Protein AF-A0A9D7TSR1-F1 (afdb_monomer_lite)

Structure (mmCIF, N/CA/C/O backbone):
data_AF-A0A9D7TSR1-F1
#
_entry.id   AF-A0A9D7TSR1-F1
#
loop_
_atom_site.group_PDB
_atom_site.id
_atom_site.type_symbol
_atom_site.label_atom_id
_atom_site.label_alt_id
_atom_site.label_comp_id
_atom_site.label_asym_id
_atom_site.label_entity_id
_atom_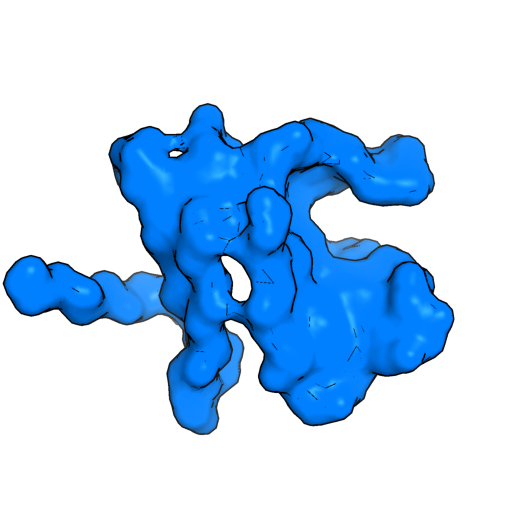site.label_seq_id
_atom_site.pdbx_PDB_ins_code
_atom_site.Cartn_x
_atom_site.Cartn_y
_atom_site.Cartn_z
_atom_site.occupancy
_atom_site.B_iso_or_equiv
_atom_site.auth_seq_id
_atom_site.auth_comp_id
_atom_site.auth_asym_id
_atom_site.auth_atom_id
_atom_site.pdbx_PDB_model_num
ATOM 1 N N . MET A 1 1 ? -6.705 -4.004 -11.599 1.00 70.25 1 MET A N 1
ATOM 2 C CA . MET A 1 1 ? -6.988 -3.508 -10.237 1.00 70.25 1 MET A CA 1
ATOM 3 C C . MET A 1 1 ? -7.491 -4.704 -9.459 1.00 70.25 1 MET A C 1
ATOM 5 O O . MET A 1 1 ? -8.280 -5.455 -10.018 1.00 70.25 1 MET A O 1
ATOM 9 N N . THR A 1 2 ? -6.965 -4.923 -8.263 1.00 78.56 2 THR A N 1
ATOM 10 C CA . THR A 1 2 ? -7.279 -6.050 -7.381 1.00 78.56 2 THR A CA 1
ATOM 11 C C . THR A 1 2 ? -7.597 -5.507 -5.999 1.00 78.56 2 THR A C 1
ATOM 13 O O . THR A 1 2 ? -7.077 -4.454 -5.618 1.00 78.56 2 THR A O 1
ATOM 16 N N . SER A 1 3 ? -8.416 -6.225 -5.244 1.00 83.44 3 SER A N 1
ATOM 17 C CA . SER A 1 3 ? -8.699 -5.866 -3.865 1.00 83.44 3 SER A CA 1
ATOM 18 C C . SER A 1 3 ? -8.928 -7.084 -2.984 1.00 83.44 3 SER A C 1
ATOM 20 O O . SER A 1 3 ? -9.174 -8.186 -3.478 1.00 83.44 3 SER A O 1
ATOM 22 N N . THR A 1 4 ? -8.770 -6.895 -1.677 1.00 83.25 4 THR A N 1
ATOM 23 C CA . THR A 1 4 ? -9.017 -7.931 -0.675 1.00 83.25 4 THR A CA 1
ATOM 24 C C . THR A 1 4 ? -9.494 -7.306 0.631 1.00 83.25 4 THR A C 1
ATOM 26 O O . THR A 1 4 ? -9.023 -6.239 1.024 1.00 83.25 4 THR A O 1
ATOM 29 N N . ILE A 1 5 ? -10.447 -7.952 1.295 1.00 83.31 5 ILE A N 1
ATOM 30 C CA . ILE A 1 5 ? -11.095 -7.433 2.504 1.00 83.31 5 ILE A CA 1
ATOM 31 C C . ILE A 1 5 ? -10.358 -7.970 3.736 1.00 83.31 5 ILE A C 1
ATOM 33 O O . ILE A 1 5 ? -10.141 -9.176 3.853 1.00 83.31 5 ILE A O 1
ATOM 37 N N . GLN A 1 6 ? -10.022 -7.089 4.678 1.00 77.19 6 GLN A N 1
ATOM 38 C CA . GLN A 1 6 ? -9.533 -7.436 6.013 1.00 77.19 6 GLN A CA 1
ATOM 39 C C . GLN A 1 6 ? -10.450 -6.792 7.047 1.00 77.19 6 GLN A C 1
ATOM 41 O O . GLN A 1 6 ? -10.373 -5.586 7.230 1.00 77.19 6 GLN A O 1
ATOM 46 N N . GLY A 1 7 ? -11.277 -7.575 7.743 1.00 80.44 7 GLY A N 1
ATOM 47 C CA . GLY A 1 7 ? -12.036 -7.104 8.910 1.00 80.44 7 GLY A CA 1
ATOM 48 C C . GLY A 1 7 ? -12.747 -5.755 8.716 1.00 80.44 7 GLY A C 1
ATOM 49 O O . GLY A 1 7 ? -13.836 -5.696 8.152 1.00 80.44 7 GLY A O 1
ATOM 50 N N . ASP A 1 8 ? -12.127 -4.690 9.222 1.00 81.81 8 ASP A N 1
ATOM 51 C CA . ASP A 1 8 ? -12.575 -3.292 9.245 1.00 81.81 8 ASP A CA 1
ATOM 52 C C . ASP A 1 8 ? -12.259 -2.475 7.972 1.00 81.81 8 ASP A C 1
ATOM 54 O O . ASP A 1 8 ? -12.594 -1.286 7.907 1.00 81.81 8 ASP A O 1
ATOM 58 N N . GLY A 1 9 ? -11.640 -3.074 6.954 1.00 86.81 9 GLY A N 1
ATOM 59 C CA . GLY A 1 9 ? -11.232 -2.374 5.739 1.00 86.81 9 GLY A CA 1
ATOM 60 C C . GLY A 1 9 ? -10.942 -3.259 4.527 1.00 86.81 9 GLY A C 1
ATOM 61 O O . GLY A 1 9 ? -11.109 -4.477 4.534 1.00 86.81 9 GLY A O 1
ATOM 62 N N . GLU A 1 10 ? -10.502 -2.615 3.452 1.00 90.12 10 GLU A N 1
ATOM 63 C CA . GLU A 1 10 ? -10.160 -3.235 2.172 1.00 90.12 10 GLU A CA 1
ATOM 64 C C . GLU A 1 10 ? -8.784 -2.750 1.712 1.00 90.12 10 GLU A C 1
ATOM 66 O O . GLU A 1 10 ? -8.494 -1.554 1.727 1.00 90.12 10 GLU A O 1
ATOM 71 N N . TYR A 1 11 ? -7.932 -3.669 1.271 1.00 88.62 11 TYR A N 1
ATOM 72 C CA . TYR A 1 11 ? -6.675 -3.334 0.618 1.00 88.62 11 TYR A CA 1
ATOM 73 C C . TYR A 1 11 ? -6.855 -3.301 -0.890 1.00 88.62 11 TYR A C 1
ATOM 75 O O . TYR A 1 11 ? -7.408 -4.225 -1.487 1.00 88.62 11 TYR A O 1
ATOM 83 N N . LEU A 1 12 ? -6.330 -2.249 -1.507 1.00 89.56 12 LEU A N 1
ATOM 84 C CA . LEU A 1 12 ? -6.377 -2.010 -2.940 1.00 89.56 12 LEU A CA 1
ATOM 85 C C . LEU A 1 12 ? -4.984 -2.125 -3.546 1.00 89.56 12 LEU A C 1
ATOM 87 O O . LEU A 1 12 ? -4.036 -1.505 -3.065 1.00 89.56 12 LEU A O 1
ATOM 91 N N . GLY A 1 13 ? -4.893 -2.860 -4.652 1.00 88.69 13 GLY A N 1
ATOM 92 C CA . GLY A 1 13 ? -3.718 -2.956 -5.509 1.00 88.69 13 GLY A CA 1
ATOM 93 C C . GLY A 1 13 ? -4.054 -2.579 -6.953 1.00 88.69 13 GLY A C 1
ATOM 94 O O . GLY A 1 13 ? -5.073 -3.001 -7.509 1.00 88.69 13 GLY A O 1
ATOM 95 N N . GLY A 1 14 ? -3.225 -1.779 -7.617 1.00 86.50 14 GLY A N 1
ATOM 96 C CA . GLY A 1 14 ? -3.511 -1.390 -8.998 1.00 86.50 14 GLY A CA 1
ATOM 97 C C . GLY A 1 14 ? -2.419 -0.591 -9.687 1.00 86.50 14 GLY A C 1
ATOM 98 O O . GLY A 1 14 ? -1.284 -0.550 -9.238 1.00 86.50 14 GLY A O 1
ATOM 99 N N . ASN A 1 15 ? -2.754 0.003 -10.837 1.00 89.38 15 ASN A N 1
ATOM 100 C CA . ASN A 1 15 ? -1.903 0.944 -11.570 1.00 89.38 15 ASN A CA 1
ATOM 101 C C . ASN A 1 15 ? -2.350 2.380 -11.254 1.00 89.38 15 ASN A C 1
ATOM 103 O O . ASN A 1 15 ? -2.978 3.035 -12.079 1.00 89.38 15 ASN A O 1
ATOM 107 N N . PHE A 1 16 ? -2.107 2.819 -10.021 1.00 91.06 16 PHE A N 1
ATOM 108 C CA . PHE A 1 16 ? -2.373 4.183 -9.571 1.00 91.06 16 PHE A CA 1
ATOM 109 C C . PHE A 1 16 ? -1.163 4.732 -8.812 1.00 91.06 16 PHE A C 1
ATOM 111 O O . PHE A 1 16 ? -0.368 3.972 -8.261 1.00 91.06 16 PHE A O 1
ATOM 118 N N . THR A 1 17 ? -1.021 6.052 -8.808 1.00 91.69 17 THR A N 1
ATOM 119 C CA . THR A 1 17 ? -0.007 6.789 -8.031 1.00 91.69 17 THR A CA 1
ATOM 120 C C . THR A 1 17 ? -0.641 7.789 -7.063 1.00 91.69 17 THR A C 1
ATOM 122 O O . THR A 1 17 ? 0.043 8.397 -6.242 1.00 91.69 17 THR A O 1
ATOM 125 N N . SER A 1 18 ? -1.964 7.942 -7.116 1.00 90.94 18 SER A N 1
ATOM 126 C CA . SER A 1 18 ? -2.740 8.736 -6.176 1.00 90.94 18 SER A CA 1
ATOM 127 C C . SER A 1 18 ? -4.131 8.144 -5.979 1.00 90.94 18 SER A C 1
ATOM 129 O O . SER A 1 18 ? -4.671 7.466 -6.857 1.00 90.94 18 SER A O 1
ATOM 131 N N . LEU A 1 19 ? -4.704 8.404 -4.808 1.00 90.50 19 LEU A N 1
ATOM 132 C CA . LEU A 1 19 ? -6.080 8.072 -4.464 1.00 90.50 19 LEU A CA 1
ATOM 133 C C . LEU A 1 19 ? -6.647 9.222 -3.631 1.00 90.50 19 LEU A C 1
ATOM 135 O O . LE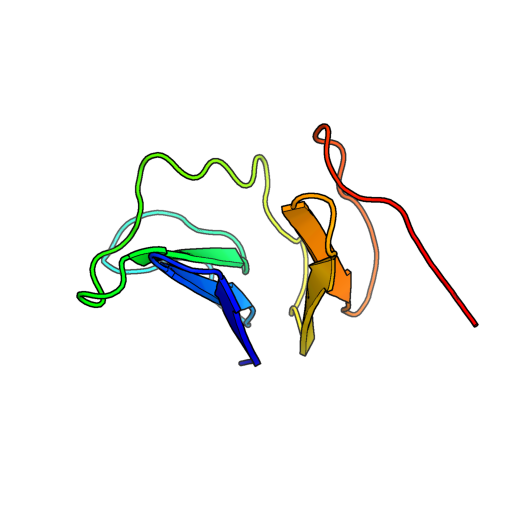U A 1 19 ? -6.019 9.639 -2.663 1.00 90.50 19 LEU A O 1
ATOM 139 N N . ASN A 1 20 ? -7.797 9.773 -4.027 1.00 89.06 20 ASN A N 1
ATOM 140 C CA . ASN A 1 20 ? -8.414 10.940 -3.379 1.00 89.06 20 ASN A CA 1
ATOM 141 C C . ASN A 1 20 ? -7.442 12.123 -3.177 1.00 89.06 20 ASN A C 1
ATOM 143 O O . ASN A 1 20 ? -7.417 12.742 -2.119 1.00 89.06 20 ASN A O 1
ATOM 147 N N . ASN A 1 21 ? -6.624 12.429 -4.192 1.00 89.94 21 ASN A N 1
ATOM 148 C CA . ASN A 1 21 ? -5.573 13.462 -4.167 1.00 89.94 21 ASN A CA 1
ATOM 149 C C . ASN A 1 21 ? -4.418 13.223 -3.175 1.00 89.94 21 ASN A C 1
ATOM 151 O O . ASN A 1 21 ? -3.552 14.085 -3.036 1.00 89.94 21 ASN A O 1
ATOM 155 N N . ILE A 1 22 ? -4.351 12.053 -2.540 1.00 89.81 22 ILE A N 1
ATOM 156 C CA . ILE A 1 22 ? -3.245 11.650 -1.669 1.00 89.81 22 ILE A CA 1
ATOM 157 C C . ILE A 1 22 ? -2.317 10.718 -2.447 1.00 89.81 22 ILE A C 1
ATOM 159 O O . ILE A 1 22 ? -2.772 9.811 -3.148 1.00 89.81 22 ILE A O 1
ATOM 163 N N . SER A 1 23 ? -1.006 10.949 -2.339 1.00 90.06 23 SER A N 1
ATOM 164 C CA . SER A 1 23 ? 0.005 10.112 -2.991 1.00 90.06 23 SER A CA 1
ATOM 165 C C . SER A 1 23 ? -0.035 8.694 -2.426 1.00 90.06 23 SER A C 1
ATOM 167 O O . SER A 1 23 ? 0.157 8.486 -1.226 1.00 90.06 23 SER A O 1
ATOM 169 N N . ARG A 1 24 ? -0.305 7.715 -3.293 1.00 90.38 24 ARG A N 1
ATOM 170 C CA . ARG A 1 24 ? -0.374 6.290 -2.958 1.00 90.38 24 ARG A CA 1
ATOM 171 C C . ARG A 1 24 ? 0.166 5.497 -4.137 1.00 90.38 24 ARG A C 1
ATOM 173 O O . ARG A 1 24 ? -0.478 5.393 -5.178 1.00 90.38 24 ARG A O 1
ATOM 180 N N . ASN A 1 25 ? 1.360 4.942 -3.977 1.00 88.94 25 ASN A N 1
ATOM 181 C CA . ASN A 1 25 ? 2.031 4.210 -5.044 1.00 88.94 25 ASN A CA 1
ATOM 182 C C . ASN A 1 25 ? 1.510 2.779 -5.113 1.00 88.94 25 ASN A C 1
ATOM 184 O O . ASN A 1 25 ? 1.997 1.902 -4.401 1.00 88.94 25 ASN A O 1
ATOM 188 N N . ARG A 1 26 ? 0.533 2.554 -5.998 1.00 90.31 26 ARG A N 1
ATOM 189 C CA . ARG A 1 26 ? 0.005 1.247 -6.420 1.00 90.31 26 ARG A CA 1
ATOM 190 C C . ARG A 1 26 ? -0.733 0.450 -5.340 1.00 90.31 26 ARG A C 1
ATOM 192 O O . ARG A 1 26 ? -1.503 -0.432 -5.712 1.00 90.31 26 ARG A O 1
ATOM 199 N N . ILE A 1 27 ? -0.551 0.777 -4.058 1.00 89.06 27 ILE A N 1
ATOM 200 C CA . ILE A 1 27 ? -1.187 0.155 -2.893 1.00 89.06 27 ILE A CA 1
ATOM 201 C C . ILE A 1 27 ? -1.851 1.202 -1.984 1.00 89.06 27 ILE A C 1
ATOM 203 O O . ILE A 1 27 ? -1.310 2.288 -1.757 1.00 89.06 27 ILE A O 1
ATOM 207 N N . ALA A 1 28 ? -3.029 0.873 -1.457 1.00 91.56 28 ALA A N 1
ATOM 208 C CA . ALA A 1 28 ? -3.757 1.677 -0.477 1.00 91.56 28 ALA A CA 1
ATOM 209 C C . ALA A 1 28 ? -4.641 0.785 0.409 1.00 91.56 28 ALA A C 1
ATOM 211 O O . ALA A 1 28 ? -4.935 -0.352 0.044 1.00 91.56 28 ALA A O 1
ATOM 212 N N . ARG A 1 29 ? -5.092 1.319 1.547 1.00 91.56 29 ARG A N 1
ATOM 213 C CA . ARG A 1 29 ? -6.117 0.709 2.401 1.00 91.56 29 ARG A CA 1
ATOM 214 C C . ARG A 1 29 ? -7.304 1.662 2.501 1.00 91.56 29 ARG A C 1
ATOM 216 O O . ARG A 1 29 ? -7.109 2.864 2.657 1.00 91.56 29 ARG A O 1
ATOM 223 N N . LEU A 1 30 ? -8.515 1.142 2.387 1.00 91.44 30 LEU A N 1
ATOM 224 C CA . LEU A 1 30 ? -9.754 1.855 2.672 1.00 91.44 30 LEU A CA 1
ATOM 225 C C . LEU A 1 30 ? -10.362 1.308 3.964 1.00 91.44 30 LEU A C 1
ATOM 227 O O . LEU A 1 30 ? -10.258 0.115 4.241 1.00 91.44 30 LEU A O 1
ATOM 231 N N . TYR A 1 31 ? -11.038 2.159 4.726 1.00 91.69 31 TYR A N 1
ATOM 232 C CA . TYR A 1 31 ? -11.955 1.714 5.774 1.00 91.69 31 TYR A CA 1
ATOM 233 C C . TYR A 1 31 ? -13.215 1.091 5.159 1.00 91.69 31 TYR A C 1
ATOM 235 O O . TYR A 1 31 ? -13.543 1.346 4.000 1.00 91.69 31 TYR A O 1
ATOM 243 N N . ALA A 1 32 ? -13.989 0.347 5.953 1.00 88.38 32 ALA A N 1
ATOM 244 C CA . ALA A 1 32 ? -15.259 -0.250 5.523 1.00 88.38 32 ALA A CA 1
ATOM 245 C C . ALA A 1 32 ? -16.285 0.766 4.971 1.00 88.38 32 ALA A C 1
ATOM 247 O O . ALA A 1 32 ? -17.181 0.400 4.217 1.00 88.38 32 ALA A O 1
ATOM 248 N N . ASN A 1 33 ? -16.154 2.050 5.322 1.00 88.69 33 ASN A N 1
ATOM 249 C CA . ASN A 1 33 ? -16.981 3.132 4.781 1.00 88.69 33 ASN A CA 1
ATOM 250 C C . ASN A 1 33 ? -16.478 3.688 3.426 1.00 88.69 33 ASN A C 1
ATOM 252 O O . ASN A 1 33 ? -17.026 4.674 2.939 1.00 88.69 33 ASN A O 1
ATOM 256 N N . GLY A 1 34 ? -15.420 3.109 2.848 1.00 88.00 34 GLY A N 1
ATOM 257 C CA . GLY A 1 34 ? -14.805 3.522 1.582 1.00 88.00 34 GLY A CA 1
ATOM 258 C C . GLY A 1 34 ? -13.853 4.719 1.679 1.00 88.00 34 GLY A C 1
ATOM 259 O O . GLY A 1 34 ? -13.296 5.138 0.664 1.00 88.00 34 GLY A O 1
ATOM 260 N N . SER A 1 35 ? -13.645 5.284 2.872 1.00 92.88 35 SER A N 1
ATOM 261 C CA . SER A 1 35 ? -12.695 6.385 3.077 1.00 92.88 35 SER A CA 1
ATOM 262 C C . SER A 1 35 ? -11.261 5.864 3.084 1.00 92.88 35 SER A C 1
ATOM 264 O O . SER A 1 35 ? -10.999 4.775 3.593 1.00 92.88 35 SER A O 1
ATOM 266 N N . LEU A 1 36 ? -10.325 6.647 2.543 1.00 92.19 36 LEU A N 1
ATOM 267 C CA . LEU A 1 36 ? -8.904 6.301 2.549 1.00 92.19 36 LEU A CA 1
ATOM 268 C C . LEU A 1 36 ? -8.380 6.243 3.985 1.00 92.19 36 LEU A C 1
ATOM 270 O O . LEU A 1 36 ? -8.527 7.197 4.745 1.00 92.19 36 LEU A O 1
ATOM 274 N N . ASP A 1 37 ? -7.739 5.132 4.334 1.00 92.06 37 ASP A N 1
ATOM 275 C CA . ASP A 1 37 ? -6.988 5.032 5.572 1.00 92.06 37 ASP A CA 1
ATOM 276 C C . ASP A 1 37 ? -5.638 5.736 5.405 1.00 92.06 37 ASP A C 1
ATOM 278 O O . ASP A 1 37 ? -4.698 5.227 4.785 1.00 92.06 37 ASP A O 1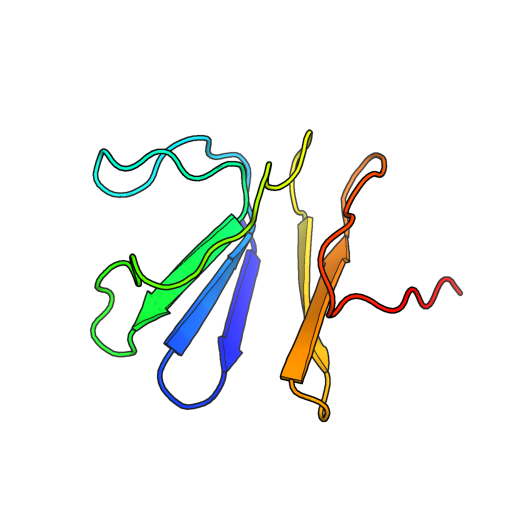
ATOM 282 N N . GLU A 1 38 ? -5.550 6.956 5.926 1.00 90.38 38 GLU A N 1
ATOM 283 C CA . GLU A 1 38 ? -4.325 7.754 5.900 1.00 90.38 38 GLU A CA 1
ATOM 284 C C . GLU A 1 38 ? -3.260 7.237 6.878 1.00 90.38 38 GLU A C 1
ATOM 286 O O . GLU A 1 38 ? -2.074 7.492 6.669 1.00 90.38 38 GLU A O 1
ATOM 291 N N . THR A 1 39 ? -3.650 6.445 7.884 1.00 90.50 39 THR A N 1
ATOM 292 C CA . THR A 1 39 ? -2.721 5.866 8.872 1.00 90.50 39 THR A CA 1
ATOM 293 C C . THR A 1 39 ? -1.928 4.687 8.312 1.00 90.50 39 THR A C 1
ATOM 295 O O . THR A 1 39 ? -0.825 4.397 8.779 1.00 90.50 39 THR A O 1
ATOM 298 N N . PHE A 1 40 ? -2.440 4.045 7.257 1.00 87.06 40 PHE A N 1
ATOM 299 C CA . PHE A 1 40 ? -1.716 3.017 6.525 1.00 87.06 40 PHE A CA 1
ATOM 300 C C . PHE A 1 40 ? -0.492 3.620 5.820 1.00 87.06 40 PHE A C 1
ATOM 302 O O . PHE A 1 40 ? -0.613 4.503 4.961 1.00 87.06 40 PHE A O 1
ATOM 309 N N . ASN A 1 41 ? 0.699 3.121 6.152 1.00 84.56 41 ASN A N 1
ATOM 310 C CA . ASN A 1 41 ? 1.958 3.550 5.552 1.00 84.56 41 ASN A CA 1
ATOM 311 C C . ASN A 1 41 ? 2.561 2.432 4.678 1.00 84.56 41 ASN A C 1
ATOM 313 O O . ASN A 1 41 ? 3.195 1.525 5.215 1.00 84.56 41 ASN A O 1
ATOM 317 N N . PRO A 1 42 ? 2.424 2.499 3.339 1.00 76.56 42 PRO A N 1
ATOM 318 C CA . PRO A 1 42 ? 3.034 1.529 2.431 1.00 76.56 42 PRO A CA 1
ATOM 319 C C . PRO A 1 42 ? 4.526 1.791 2.156 1.00 76.56 42 PRO A C 1
ATOM 321 O O . PRO A 1 42 ? 5.102 1.173 1.261 1.00 76.56 42 PRO A O 1
ATOM 324 N N . GLY A 1 43 ? 5.157 2.741 2.857 1.00 83.62 43 GLY A N 1
ATOM 325 C CA . GLY A 1 43 ? 6.515 3.189 2.567 1.00 83.62 43 GLY A CA 1
ATOM 326 C C . GLY A 1 43 ? 6.607 3.792 1.165 1.00 83.62 43 GLY A C 1
ATOM 327 O O . GLY A 1 43 ? 5.844 4.690 0.811 1.00 83.62 43 GLY A O 1
ATOM 328 N N . LEU A 1 44 ? 7.525 3.274 0.346 1.00 80.94 44 LEU A N 1
ATOM 329 C CA . LEU A 1 44 ? 7.658 3.676 -1.060 1.00 80.94 44 LEU A CA 1
ATOM 330 C C . LEU A 1 44 ? 6.523 3.137 -1.956 1.00 80.94 44 LEU A C 1
ATOM 332 O O . LEU A 1 44 ? 6.357 3.620 -3.078 1.00 80.94 44 LEU A O 1
ATOM 336 N N . GLY A 1 45 ? 5.723 2.184 -1.464 1.00 82.12 45 GLY A N 1
ATOM 337 C CA . GLY A 1 45 ? 4.737 1.439 -2.248 1.00 82.12 45 GLY A CA 1
ATOM 338 C C . GLY A 1 45 ? 5.387 0.501 -3.267 1.00 82.12 45 GLY A C 1
ATOM 339 O O . GLY A 1 45 ? 6.542 0.113 -3.108 1.00 82.12 45 GLY A O 1
ATOM 340 N N . ALA A 1 46 ? 4.645 0.132 -4.316 1.00 82.25 46 ALA A N 1
ATOM 341 C CA . ALA A 1 46 ? 5.184 -0.698 -5.396 1.00 82.25 46 ALA A CA 1
ATOM 342 C C . ALA A 1 46 ? 5.678 0.151 -6.577 1.00 82.25 46 ALA A C 1
ATOM 344 O O . ALA A 1 46 ? 5.097 1.183 -6.922 1.00 82.25 46 ALA A O 1
ATOM 345 N N . ASN A 1 47 ? 6.746 -0.319 -7.216 1.00 82.56 47 ASN A N 1
ATOM 346 C CA . ASN A 1 47 ? 7.354 0.278 -8.406 1.00 82.56 47 ASN A CA 1
ATOM 347 C C . ASN A 1 47 ? 6.616 -0.075 -9.711 1.00 82.56 47 ASN A C 1
ATOM 349 O O . ASN A 1 47 ? 6.785 0.631 -10.704 1.00 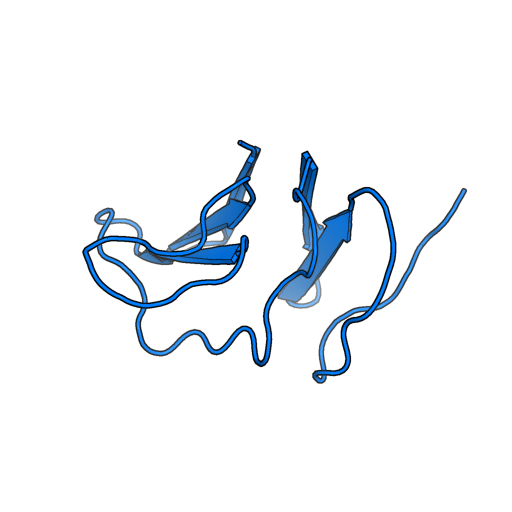82.56 47 ASN A O 1
ATOM 353 N N . ASP A 1 48 ? 5.776 -1.114 -9.712 1.00 83.75 48 ASP A N 1
ATOM 354 C CA . ASP A 1 48 ? 4.954 -1.495 -10.862 1.00 83.75 48 ASP A CA 1
ATOM 355 C C . ASP A 1 48 ? 3.538 -1.956 -10.457 1.00 83.75 48 ASP A C 1
ATOM 357 O O . ASP A 1 48 ? 3.090 -1.821 -9.317 1.00 83.75 48 ASP A O 1
ATOM 361 N N . ASN A 1 49 ? 2.750 -2.406 -11.431 1.00 83.62 49 ASN A N 1
ATOM 362 C CA . ASN A 1 49 ? 1.370 -2.810 -11.270 1.00 83.62 49 ASN A CA 1
ATOM 363 C C . ASN A 1 49 ? 1.252 -4.010 -10.337 1.00 83.62 49 ASN A C 1
ATOM 365 O O . ASN A 1 49 ? 1.722 -5.105 -10.641 1.00 83.62 49 ASN A O 1
ATOM 369 N N . ILE A 1 50 ? 0.508 -3.791 -9.256 1.00 84.94 50 ILE A N 1
ATOM 370 C CA . ILE A 1 50 ? 0.009 -4.856 -8.403 1.00 84.94 50 ILE A CA 1
ATOM 371 C C . ILE A 1 50 ? -1.147 -5.536 -9.133 1.00 84.94 50 ILE A C 1
ATOM 373 O O . ILE A 1 50 ? -2.166 -4.900 -9.444 1.00 84.94 50 ILE A O 1
ATOM 377 N N . ARG A 1 51 ? -0.972 -6.826 -9.418 1.00 82.06 51 ARG A N 1
ATOM 378 C CA . ARG A 1 51 ? -1.990 -7.675 -10.047 1.00 82.06 51 ARG A CA 1
ATOM 379 C C . ARG A 1 51 ? -2.756 -8.482 -9.019 1.00 82.06 51 ARG A C 1
ATOM 381 O O . ARG A 1 51 ? -3.940 -8.721 -9.227 1.00 82.06 51 ARG A O 1
ATOM 388 N N . ILE A 1 52 ? -2.085 -8.885 -7.943 1.00 81.44 52 ILE A N 1
ATOM 389 C CA . ILE A 1 52 ? -2.650 -9.730 -6.895 1.00 81.44 52 ILE A CA 1
ATOM 390 C C . ILE A 1 52 ? -2.311 -9.122 -5.541 1.00 81.44 52 ILE A C 1
ATOM 392 O O . ILE A 1 52 ? -1.192 -8.662 -5.314 1.00 81.44 52 ILE A O 1
ATOM 396 N N . ILE A 1 53 ? -3.298 -9.133 -4.651 1.00 81.88 53 ILE A N 1
ATOM 397 C CA . ILE A 1 53 ? -3.137 -8.795 -3.244 1.00 81.88 53 ILE A CA 1
ATOM 398 C C . ILE A 1 53 ? -3.843 -9.857 -2.401 1.00 81.88 53 ILE A C 1
ATOM 400 O O . ILE A 1 53 ? -4.973 -10.241 -2.705 1.00 81.88 53 ILE A O 1
ATOM 404 N N . ALA A 1 54 ? -3.178 -10.353 -1.365 1.00 79.75 54 ALA A N 1
ATOM 405 C CA . ALA A 1 54 ? -3.728 -11.339 -0.443 1.00 79.75 54 ALA A CA 1
ATOM 406 C C . ALA A 1 54 ? -3.306 -11.012 0.989 1.00 79.75 54 ALA A C 1
ATOM 408 O O . ALA A 1 54 ? -2.193 -10.554 1.223 1.00 79.75 54 ALA A O 1
ATOM 409 N N . ILE A 1 55 ? -4.193 -11.260 1.947 1.00 75.75 55 ILE A N 1
ATOM 410 C CA . ILE A 1 55 ? -3.908 -11.090 3.372 1.00 75.75 55 ILE A CA 1
ATOM 411 C C . ILE A 1 55 ? -3.656 -12.472 3.964 1.00 75.75 55 ILE A C 1
ATOM 413 O O . ILE A 1 55 ? -4.444 -13.396 3.754 1.00 75.75 55 ILE A O 1
ATOM 417 N N . GLN A 1 56 ? -2.559 -12.616 4.694 1.00 72.12 56 GLN A N 1
ATOM 418 C CA . GLN A 1 56 ? -2.246 -13.811 5.464 1.00 72.12 56 GLN A CA 1
ATOM 419 C C . GLN A 1 56 ? -2.945 -13.775 6.829 1.00 72.12 56 GLN A C 1
ATOM 421 O O . GLN A 1 56 ? -3.275 -12.715 7.362 1.00 72.12 56 GLN A O 1
ATOM 426 N N . ASN A 1 57 ? -3.130 -14.949 7.437 1.00 70.69 57 ASN A N 1
ATOM 427 C CA . ASN A 1 57 ? -3.752 -15.079 8.760 1.00 70.69 57 ASN A CA 1
ATOM 428 C C . ASN A 1 57 ? -2.970 -14.384 9.891 1.00 70.69 57 ASN A C 1
ATOM 430 O O . ASN A 1 57 ? -3.527 -14.168 10.963 1.00 70.69 57 ASN A O 1
ATOM 434 N N . ASP A 1 58 ? -1.695 -14.062 9.673 1.00 72.38 58 ASP A N 1
ATOM 435 C CA . ASP A 1 58 ? -0.839 -13.335 10.614 1.00 72.38 58 ASP A CA 1
ATOM 436 C C . ASP A 1 58 ? -0.890 -11.807 10.421 1.00 72.38 58 ASP A C 1
ATOM 438 O O . ASP A 1 58 ? -0.131 -11.087 11.063 1.00 72.38 58 ASP A O 1
ATOM 442 N N . GLY A 1 59 ? -1.780 -11.310 9.554 1.00 69.06 59 GLY A N 1
ATOM 443 C CA . GLY A 1 59 ? -1.949 -9.884 9.265 1.00 69.06 59 GLY A CA 1
ATOM 444 C C . GLY A 1 59 ? -1.062 -9.361 8.135 1.00 69.06 59 GLY A C 1
ATOM 445 O O . GLY A 1 59 ? -1.289 -8.245 7.670 1.00 69.06 59 GLY A O 1
ATOM 446 N N . LYS A 1 60 ? -0.117 -10.168 7.633 1.00 72.31 60 LYS A N 1
ATOM 447 C CA . LYS A 1 60 ? 0.779 -9.776 6.539 1.00 72.31 60 LYS A CA 1
ATOM 448 C C . LYS A 1 60 ? 0.049 -9.638 5.211 1.00 72.31 60 LYS A C 1
ATOM 450 O O . LYS A 1 60 ? -0.879 -10.388 4.909 1.00 72.31 60 LYS A O 1
ATOM 455 N N . ILE A 1 61 ? 0.532 -8.731 4.367 1.00 74.38 61 ILE A N 1
ATOM 456 C CA . ILE A 1 61 ? -0.020 -8.498 3.029 1.00 74.38 61 ILE A CA 1
ATOM 457 C C . ILE A 1 61 ? 0.960 -9.042 1.993 1.00 74.38 61 ILE A C 1
ATOM 459 O O . ILE A 1 61 ? 2.095 -8.585 1.885 1.00 74.38 61 ILE A O 1
ATOM 463 N N . ILE A 1 62 ? 0.510 -10.010 1.203 1.00 73.31 62 ILE A N 1
ATOM 464 C CA . ILE A 1 62 ? 1.206 -10.480 0.008 1.00 73.31 62 ILE A CA 1
ATOM 465 C C . ILE A 1 62 ? 0.742 -9.635 -1.165 1.00 73.31 62 ILE A C 1
ATOM 467 O O . ILE A 1 62 ? -0.456 -9.448 -1.385 1.00 73.31 62 ILE A O 1
ATOM 471 N N . VAL A 1 63 ? 1.704 -9.165 -1.943 1.00 72.31 63 VAL A N 1
ATOM 472 C CA . VAL A 1 63 ? 1.470 -8.372 -3.139 1.00 72.31 63 VAL A CA 1
ATOM 473 C C . VAL A 1 63 ? 2.298 -8.977 -4.263 1.00 72.31 63 VAL A C 1
ATOM 475 O O . VAL A 1 63 ? 3.497 -9.175 -4.081 1.00 72.31 63 VAL A O 1
ATOM 478 N N . ASP A 1 64 ? 1.677 -9.259 -5.407 1.00 69.94 64 ASP A N 1
ATOM 479 C CA . ASP A 1 64 ? 2.371 -9.806 -6.578 1.00 69.94 64 ASP A CA 1
ATOM 480 C C . ASP A 1 64 ? 2.118 -8.971 -7.851 1.00 69.94 64 ASP A C 1
ATOM 482 O O . ASP A 1 64 ? 1.020 -8.434 -8.078 1.00 69.94 64 ASP A O 1
ATOM 486 N N . GLY A 1 65 ? 3.173 -8.828 -8.659 1.00 64.19 65 GLY A N 1
ATOM 487 C CA . GLY A 1 65 ? 3.320 -7.909 -9.792 1.00 64.19 65 GLY A CA 1
ATOM 488 C C . GLY A 1 65 ? 4.619 -8.149 -10.586 1.00 64.19 65 GLY A C 1
ATOM 489 O O . GLY A 1 65 ? 5.422 -9.014 -10.251 1.00 64.19 65 GLY A O 1
ATOM 490 N N . PHE A 1 66 ? 4.846 -7.404 -11.677 1.00 54.62 66 PHE A N 1
ATOM 491 C CA . PHE A 1 66 ? 6.079 -7.538 -12.471 1.00 54.62 66 PHE A CA 1
ATOM 492 C C . PHE A 1 66 ? 7.218 -6.744 -11.791 1.00 54.62 66 PHE A C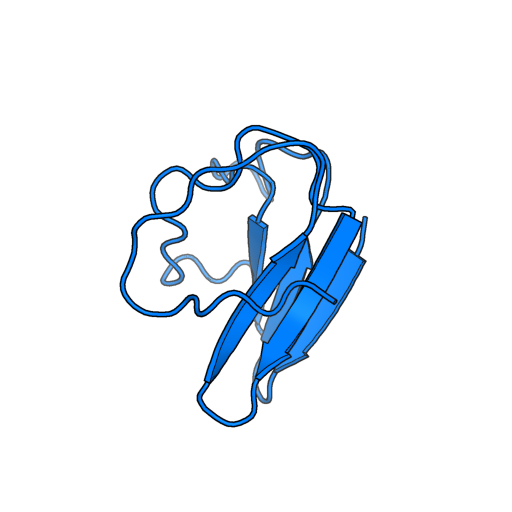 1
ATOM 494 O O . PHE A 1 66 ? 7.326 -5.539 -11.957 1.00 54.62 66 PHE A O 1
ATOM 501 N N . THR A 1 67 ? 8.095 -7.446 -11.070 1.00 41.12 67 THR A N 1
ATOM 502 C CA . THR A 1 67 ? 9.372 -6.975 -10.476 1.00 41.12 67 THR A CA 1
ATOM 503 C C . THR A 1 67 ? 9.317 -6.295 -9.096 1.00 41.12 67 THR A C 1
ATOM 505 O O . THR A 1 67 ? 8.457 -5.489 -8.775 1.00 41.12 67 THR A O 1
ATOM 508 N N . PHE A 1 68 ? 10.303 -6.687 -8.282 1.00 42.03 68 PHE A N 1
ATOM 509 C CA . PHE A 1 68 ? 10.456 -6.564 -6.832 1.00 42.03 68 PHE A CA 1
ATOM 510 C C . PHE A 1 68 ? 10.917 -5.185 -6.317 1.00 42.03 68 PHE A C 1
ATOM 512 O O . PHE A 1 68 ? 11.723 -4.519 -6.964 1.00 42.03 68 PHE A O 1
ATOM 519 N N . LEU A 1 69 ? 10.471 -4.839 -5.098 1.00 37.47 69 LEU A N 1
ATOM 520 C CA . LEU A 1 69 ? 11.2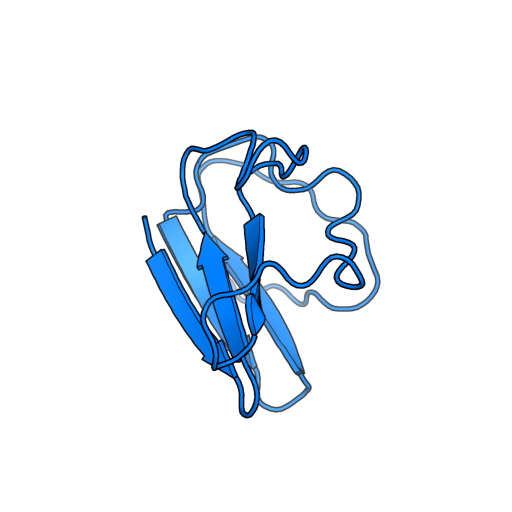45 -4.436 -3.898 1.00 37.47 69 LEU A CA 1
ATOM 521 C C . LEU A 1 69 ? 10.243 -3.966 -2.825 1.00 37.47 69 LEU A C 1
ATOM 523 O O . LEU A 1 69 ? 9.563 -2.969 -3.038 1.00 37.47 69 LEU A O 1
ATOM 527 N N . MET A 1 70 ? 10.155 -4.646 -1.676 1.00 48.47 70 MET A N 1
ATOM 528 C CA . MET A 1 70 ? 9.469 -4.111 -0.491 1.00 48.47 70 MET A CA 1
ATOM 529 C C . MET A 1 70 ? 10.246 -4.482 0.776 1.00 48.47 70 MET A C 1
ATOM 531 O O . MET A 1 70 ? 10.264 -5.641 1.175 1.00 48.47 70 MET A O 1
ATOM 535 N N . GLU A 1 71 ? 10.875 -3.487 1.407 1.00 40.69 71 GLU A N 1
ATOM 536 C CA . GLU A 1 71 ? 11.326 -3.564 2.798 1.00 40.69 71 GLU A CA 1
ATOM 537 C C . GLU A 1 71 ? 10.425 -2.681 3.668 1.00 40.69 71 GLU A C 1
ATOM 539 O O . GLU A 1 71 ? 10.434 -1.454 3.580 1.00 40.69 71 GLU A O 1
ATOM 544 N N . SER A 1 72 ? 9.614 -3.349 4.483 1.00 44.88 72 SER A N 1
ATOM 545 C CA . SER A 1 72 ? 8.893 -2.867 5.664 1.00 44.88 72 SER A CA 1
ATOM 546 C C . SER A 1 72 ? 8.256 -4.105 6.318 1.00 44.88 72 SER A C 1
ATOM 548 O O . SER A 1 72 ? 7.941 -5.065 5.618 1.00 44.88 72 SER A O 1
ATOM 550 N N . GLN A 1 73 ? 8.134 -4.116 7.647 1.00 40.34 73 GLN A N 1
ATOM 551 C CA . GLN A 1 73 ? 8.226 -5.284 8.546 1.00 40.34 73 GLN A CA 1
ATOM 552 C C . GLN A 1 73 ? 7.231 -6.466 8.409 1.00 40.34 73 GLN A C 1
ATOM 554 O O . GLN A 1 73 ? 7.188 -7.313 9.298 1.00 40.34 73 GLN A O 1
ATOM 559 N N . GLU A 1 74 ? 6.467 -6.624 7.329 1.00 46.97 74 GLU A N 1
ATOM 560 C CA . GLU A 1 74 ? 5.352 -7.587 7.303 1.00 46.97 74 GLU A CA 1
ATOM 561 C C . GLU A 1 74 ? 5.147 -8.336 5.976 1.00 46.97 74 GLU A C 1
ATOM 563 O O . GLU A 1 74 ? 4.017 -8.653 5.622 1.00 46.97 74 GLU A O 1
ATOM 568 N N . ILE A 1 75 ? 6.196 -8.685 5.221 1.00 46.69 75 ILE A N 1
ATOM 569 C CA . ILE A 1 75 ? 6.001 -9.402 3.942 1.00 46.69 75 ILE A CA 1
ATOM 570 C C . ILE A 1 75 ? 6.950 -10.599 3.829 1.00 46.69 75 ILE A C 1
ATOM 572 O O . ILE A 1 75 ? 8.163 -10.446 3.730 1.00 46.69 75 ILE A O 1
ATOM 576 N N . VAL A 1 76 ? 6.382 -11.812 3.854 1.00 40.56 76 VAL A N 1
ATOM 577 C CA . VAL A 1 76 ? 7.096 -13.083 3.640 1.00 40.56 76 VAL A CA 1
ATOM 578 C C . VAL A 1 76 ? 6.651 -13.673 2.300 1.00 40.56 76 VAL A C 1
ATOM 580 O O . VAL A 1 76 ? 5.458 -13.857 2.063 1.00 40.56 76 VAL A O 1
ATOM 583 N N . LEU A 1 77 ? 7.629 -13.939 1.431 1.00 57.62 77 LEU A N 1
ATOM 584 C CA . LEU A 1 77 ? 7.487 -14.469 0.074 1.00 57.62 77 LEU A CA 1
ATOM 585 C C . LEU A 1 77 ? 7.143 -15.971 0.091 1.00 57.62 77 LEU A C 1
ATOM 587 O O . LEU A 1 77 ? 7.832 -16.746 0.751 1.00 57.62 77 LEU A O 1
ATOM 591 N N . LEU A 1 78 ? 6.153 -16.397 -0.697 1.00 36.91 78 LEU A N 1
ATOM 592 C CA . LEU A 1 78 ? 6.024 -17.786 -1.151 1.00 36.91 78 LEU A CA 1
ATOM 593 C C . LEU A 1 78 ? 5.983 -17.775 -2.682 1.00 36.91 78 LEU A C 1
ATOM 595 O O . LEU A 1 78 ? 5.000 -17.337 -3.271 1.00 36.91 78 LEU A O 1
ATOM 599 N N . ALA A 1 79 ? 7.071 -18.218 -3.311 1.00 39.62 79 ALA A N 1
ATOM 600 C CA . ALA A 1 79 ? 7.093 -18.585 -4.723 1.00 39.62 79 ALA A CA 1
ATOM 601 C C . ALA A 1 79 ? 6.876 -20.104 -4.811 1.00 39.62 79 ALA A C 1
ATOM 603 O O . ALA A 1 79 ? 7.567 -20.849 -4.112 1.00 39.62 79 ALA A O 1
ATOM 604 N N . PHE A 1 80 ? 5.922 -20.545 -5.631 1.00 48.34 80 PHE A N 1
ATOM 605 C CA . PHE A 1 80 ? 5.886 -21.915 -6.149 1.00 48.34 80 PHE A CA 1
ATOM 606 C C . PHE A 1 80 ? 6.523 -21.926 -7.536 1.00 48.34 80 PHE A C 1
ATOM 608 O O . PHE A 1 80 ? 6.286 -20.946 -8.282 1.00 48.34 80 PHE A O 1
#

pLDDT: mean 76.49, std 16.92, range [36.91, 92.88]

Radius of gyration: 11.85 Å; chains: 1; bounding box: 28×35×23 Å

Sequence (80 aa):
MTSTIQGDGEYLGGNFTSLNNISRNRIARLYANGSLDETFNPGLGANDNIRIIAIQNDGKIIVDGFTFLMESQEIVLLAF

Foldseek 3Di:
DDWDDDDQWIKFAFCDQDDPNHGDHRIFIAGPVRHTDPVDPQDVPDPDGFPDWDADPVRAIDTDDDDDDGDDDGDDDDDD

Secondary structure (DSSP, 8-state):
-EEEEETTEEEEESS-SEETTEE--SEEEEETTS-B-SS---TT--SS-EEEEEE-TTS-EEEEESS----SSS------